Protein AF-A0AAJ0D6F4-F1 (afdb_monomer_lite)

Sequence (126 aa):
MANIIEKLTAEGTGEPAGWLNELVAQLWPNASIAVAKIIKDNVEPMFKDMLPGAALTRRHALS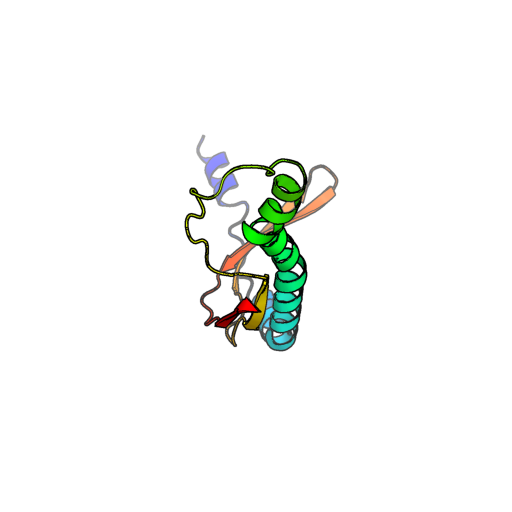TLTDSSTLLSIGPLKTLHFQKLDLGHVPFKFSNVKVTKTERGGIALDLNVDWEGEYLVHFTNE

Organism: NCBI:txid702011

Foldseek 3Di:
DVVVVVVVVVQFPFDFVPVVVVVQLVCVVVVQVVVFVVCQVPCQVVQCVVPPLNVCVVVVVVDDPDDPDPCPDPDCLVGKHFPDKGQANFTKGWGGWHWDQDPVRDIDIDTDIDDDTDIDTDIDRD

Structure (mmCIF, N/CA/C/O backbone):
data_AF-A0AAJ0D6F4-F1
#
_entry.id   AF-A0AAJ0D6F4-F1
#
loop_
_atom_site.group_PDB
_atom_site.id
_atom_site.type_symbol
_atom_site.label_atom_id
_atom_site.label_alt_id
_atom_site.label_comp_id
_atom_site.label_asym_id
_atom_site.label_entity_id
_atom_site.label_seq_id
_atom_site.pdbx_PDB_ins_code
_atom_site.Cartn_x
_atom_site.Cartn_y
_atom_site.Cartn_z
_atom_site.occupancy
_atom_site.B_iso_or_equiv
_atom_site.auth_seq_id
_atom_site.auth_comp_id
_atom_site.auth_asym_id
_atom_site.auth_atom_id
_atom_site.pdbx_PDB_model_num
ATOM 1 N N . MET A 1 1 ? -0.655 -8.871 41.647 1.00 41.91 1 MET A N 1
ATOM 2 C CA . MET A 1 1 ? 0.002 -8.387 40.411 1.00 41.91 1 MET A CA 1
ATOM 3 C C . MET A 1 1 ? -0.619 -8.895 39.095 1.00 41.91 1 MET A C 1
ATOM 5 O O . MET A 1 1 ? -0.111 -8.513 38.056 1.00 41.91 1 MET A O 1
ATOM 9 N N . ALA A 1 2 ? -1.709 -9.683 39.087 1.00 53.03 2 ALA A N 1
ATOM 10 C CA . ALA A 1 2 ? -2.297 -10.222 37.843 1.00 53.03 2 ALA A CA 1
ATOM 11 C C . ALA A 1 2 ? -3.216 -9.235 37.077 1.00 53.03 2 ALA A C 1
ATOM 13 O O . ALA A 1 2 ? -3.235 -9.238 35.853 1.00 53.03 2 ALA A O 1
ATOM 14 N N . ASN A 1 3 ? -3.887 -8.313 37.781 1.00 52.94 3 ASN A N 1
ATOM 15 C CA . ASN A 1 3 ? -4.900 -7.420 37.189 1.00 52.94 3 ASN A CA 1
ATOM 16 C C . ASN A 1 3 ? -4.374 -6.377 36.186 1.00 52.94 3 ASN A C 1
ATOM 18 O O . ASN A 1 3 ? -5.148 -5.863 35.387 1.00 52.94 3 ASN A O 1
ATOM 22 N N . ILE A 1 4 ? -3.087 -6.017 36.234 1.00 52.94 4 ILE A N 1
ATOM 23 C CA . ILE A 1 4 ? -2.516 -5.022 35.308 1.00 52.94 4 ILE A CA 1
ATOM 24 C C . ILE A 1 4 ? -2.097 -5.705 34.005 1.00 52.94 4 ILE A C 1
ATOM 26 O O . ILE A 1 4 ? -2.293 -5.138 32.940 1.00 52.94 4 ILE A O 1
ATOM 30 N N . ILE A 1 5 ? -1.612 -6.951 34.071 1.00 53.94 5 ILE A N 1
ATOM 31 C CA . ILE A 1 5 ? -1.302 -7.736 32.872 1.00 53.94 5 ILE A CA 1
ATOM 32 C C . ILE A 1 5 ? -2.602 -8.112 32.152 1.00 53.94 5 ILE A C 1
ATOM 34 O O . ILE A 1 5 ? -2.685 -7.896 30.951 1.00 53.94 5 ILE A O 1
ATOM 38 N N . GLU A 1 6 ? -3.659 -8.535 32.856 1.00 51.69 6 GLU A N 1
ATOM 39 C CA . GLU A 1 6 ? -4.974 -8.771 32.227 1.00 51.69 6 GLU A CA 1
ATOM 40 C C . GLU A 1 6 ? -5.581 -7.500 31.620 1.00 51.69 6 GLU A C 1
ATOM 42 O O . GLU A 1 6 ? -6.081 -7.554 30.500 1.00 51.69 6 GLU A O 1
ATOM 47 N N . LYS A 1 7 ? -5.473 -6.335 32.280 1.00 47.31 7 LYS A N 1
ATOM 48 C CA . LYS A 1 7 ? -5.917 -5.060 31.687 1.00 47.31 7 LYS A CA 1
ATOM 49 C C . LYS A 1 7 ? -5.099 -4.649 30.463 1.00 47.31 7 LYS A C 1
ATOM 51 O O . LYS A 1 7 ? -5.681 -4.178 29.498 1.00 47.31 7 LYS A O 1
ATOM 56 N N . LEU A 1 8 ? -3.788 -4.888 30.455 1.00 45.56 8 LEU A N 1
ATOM 57 C CA . LEU A 1 8 ? -2.933 -4.623 29.291 1.00 45.56 8 LEU A CA 1
ATOM 58 C C . LEU A 1 8 ? -3.159 -5.629 28.152 1.00 45.56 8 LEU A C 1
ATOM 60 O O . LEU A 1 8 ? -2.934 -5.295 26.993 1.00 45.56 8 LEU A O 1
ATOM 64 N N . THR A 1 9 ? -3.647 -6.832 28.470 1.00 50.19 9 THR A N 1
ATOM 65 C CA . THR A 1 9 ? -4.071 -7.830 27.472 1.00 50.19 9 THR A CA 1
ATOM 66 C C . THR A 1 9 ? -5.500 -7.557 26.968 1.00 50.19 9 THR A C 1
ATOM 68 O O . THR A 1 9 ? -5.849 -7.970 25.867 1.00 50.19 9 THR A O 1
ATOM 71 N N . ALA A 1 10 ? -6.317 -6.825 27.739 1.00 43.53 10 ALA A N 1
ATOM 7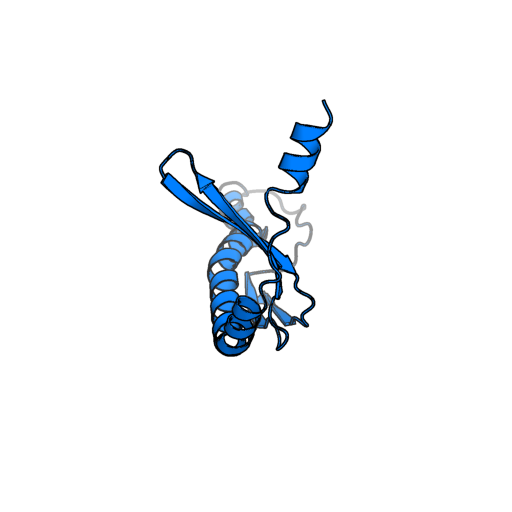2 C CA . ALA A 1 10 ? -7.675 -6.401 27.383 1.00 43.53 10 ALA A CA 1
ATOM 73 C C . ALA A 1 10 ? -7.741 -5.014 26.704 1.00 43.53 10 ALA A C 1
ATOM 75 O O . ALA A 1 10 ? -8.740 -4.687 26.063 1.00 43.53 10 ALA A O 1
ATOM 76 N N . GLU A 1 11 ? -6.686 -4.198 26.784 1.00 45.44 11 GLU A N 1
ATOM 77 C CA . GLU A 1 11 ? -6.565 -2.917 26.076 1.00 45.44 11 GLU A CA 1
ATOM 78 C C . GLU A 1 11 ? -6.087 -3.127 24.632 1.00 45.44 11 GLU A C 1
ATOM 80 O O . GLU A 1 11 ? -4.959 -2.813 24.229 1.00 45.44 11 GLU A O 1
ATOM 85 N N . GLY A 1 12 ? -7.014 -3.663 23.841 1.00 48.56 12 GLY A N 1
ATOM 86 C CA . GLY A 1 12 ? -6.926 -3.737 22.392 1.00 48.56 12 GLY A CA 1
ATOM 87 C C . GLY A 1 12 ? -6.822 -5.161 21.872 1.00 48.56 12 GLY A C 1
ATOM 88 O O . GLY A 1 12 ? -5.901 -5.465 21.118 1.00 48.56 12 GLY A O 1
ATOM 89 N N . THR A 1 13 ? -7.792 -6.015 22.203 1.00 50.28 13 THR A N 1
ATOM 90 C CA . THR A 1 13 ? -8.231 -7.044 21.251 1.00 50.28 13 THR A CA 1
ATOM 91 C C . THR A 1 13 ? -8.782 -6.280 20.052 1.00 50.28 13 THR A C 1
ATOM 93 O O . THR A 1 13 ? -9.966 -5.946 20.023 1.00 50.28 13 THR A O 1
ATOM 96 N N . GLY A 1 14 ? -7.900 -5.809 19.172 1.00 55.81 14 GLY A N 1
ATOM 97 C CA . GLY A 1 14 ? -8.332 -4.917 18.115 1.00 55.81 14 GLY A CA 1
ATOM 98 C C . GLY A 1 14 ? -9.335 -5.634 17.226 1.00 55.81 14 GLY A C 1
ATOM 99 O O . GLY A 1 14 ? -9.345 -6.860 17.083 1.00 55.81 14 GLY A O 1
ATOM 100 N N . GLU A 1 15 ? -10.294 -4.853 16.766 1.00 65.44 15 GLU A N 1
ATOM 101 C CA . GLU A 1 15 ? -11.476 -5.402 16.133 1.00 65.44 15 GLU A CA 1
ATOM 102 C C . GLU A 1 15 ? -11.115 -5.881 14.724 1.00 65.44 15 GLU A C 1
ATOM 104 O O . GLU A 1 15 ? -10.308 -5.237 14.039 1.00 65.44 15 GLU A O 1
ATOM 109 N N . PRO A 1 16 ? -11.700 -6.999 14.256 1.00 65.56 16 PRO A N 1
ATOM 110 C CA . PRO A 1 16 ? -11.551 -7.396 12.868 1.00 65.56 16 PRO A CA 1
ATOM 111 C C . PRO A 1 16 ? -12.083 -6.269 11.980 1.00 65.56 16 PRO A C 1
ATOM 113 O O . PRO A 1 16 ? -13.263 -5.915 12.019 1.00 65.56 16 PRO A O 1
ATOM 116 N N . ALA A 1 17 ? -11.209 -5.697 11.158 1.00 71.88 17 ALA A N 1
ATOM 117 C CA . ALA A 1 17 ? -11.512 -4.517 10.359 1.00 71.88 17 ALA A CA 1
ATOM 118 C C . ALA A 1 17 ? -12.227 -4.873 9.047 1.00 71.88 17 ALA A C 1
ATOM 120 O O . ALA A 1 17 ? -11.798 -4.489 7.960 1.00 71.88 17 ALA A O 1
ATOM 121 N N . GLY A 1 18 ? -13.331 -5.620 9.147 1.00 78.69 18 GLY A N 1
ATOM 122 C CA . GLY A 1 18 ? -14.123 -6.065 7.996 1.00 78.69 18 GLY A CA 1
ATOM 123 C C . GLY A 1 18 ? -14.549 -4.904 7.093 1.00 78.69 18 GLY A C 1
ATOM 124 O O . GLY A 1 18 ? -14.279 -4.932 5.897 1.00 78.69 18 GLY A O 1
ATOM 125 N N . TRP A 1 19 ? -15.091 -3.832 7.682 1.00 82.31 19 TRP A N 1
ATOM 126 C CA . TRP A 1 19 ? -15.502 -2.626 6.950 1.00 82.31 19 TRP A CA 1
ATOM 127 C C . TRP A 1 19 ? -14.332 -1.941 6.224 1.00 82.31 19 TRP A C 1
ATOM 129 O O . TRP A 1 19 ? -14.483 -1.447 5.110 1.00 82.31 19 TRP A O 1
ATOM 139 N N . LEU A 1 20 ? -13.146 -1.921 6.841 1.00 85.50 20 LEU A N 1
ATOM 140 C CA . LEU A 1 20 ? -11.962 -1.308 6.248 1.00 85.50 20 LEU A CA 1
ATOM 141 C C . LEU A 1 20 ? -11.470 -2.153 5.071 1.00 85.50 20 LEU A C 1
ATOM 143 O O . LEU A 1 20 ? -11.111 -1.607 4.033 1.00 85.50 20 LEU A O 1
ATOM 147 N N . ASN A 1 21 ? -11.527 -3.479 5.201 1.00 88.50 21 ASN A N 1
ATOM 148 C CA . ASN A 1 21 ? -11.178 -4.413 4.133 1.00 88.50 21 ASN A CA 1
ATOM 149 C C . ASN A 1 21 ? -12.135 -4.312 2.937 1.00 88.50 21 ASN A C 1
ATOM 151 O O . ASN A 1 21 ? -11.684 -4.396 1.796 1.00 88.50 21 ASN A O 1
ATOM 155 N N . GLU A 1 22 ? -13.427 -4.074 3.170 1.00 89.12 22 GLU A N 1
ATOM 156 C CA . GLU A 1 22 ? -14.399 -3.808 2.101 1.00 89.12 22 GLU A CA 1
ATOM 157 C C . GLU A 1 22 ? -14.074 -2.512 1.345 1.00 89.12 22 GLU A C 1
ATOM 159 O O . GLU A 1 22 ? -14.064 -2.500 0.111 1.00 89.12 22 GLU A O 1
ATOM 164 N N . LEU A 1 23 ? -13.725 -1.440 2.066 1.00 88.69 23 LEU A N 1
ATOM 165 C CA . LEU A 1 23 ? -13.295 -0.185 1.444 1.00 88.69 23 LEU A CA 1
ATOM 166 C C . LEU A 1 23 ? -11.997 -0.351 0.652 1.00 88.69 23 LEU A C 1
ATOM 168 O O . LEU A 1 23 ? -11.891 0.161 -0.464 1.00 88.69 23 LEU A O 1
ATOM 172 N N . VAL A 1 24 ? -11.016 -1.081 1.193 1.00 88.31 24 VAL A N 1
ATOM 173 C CA . VAL A 1 24 ? -9.776 -1.380 0.465 1.00 88.31 24 VAL A CA 1
ATOM 174 C C . VAL A 1 24 ? -10.083 -2.175 -0.797 1.00 88.31 24 VAL A C 1
ATOM 176 O O . VAL A 1 24 ? -9.574 -1.817 -1.854 1.00 88.31 24 VAL A O 1
ATOM 179 N N . ALA A 1 25 ? -10.936 -3.199 -0.725 1.00 89.94 25 ALA A N 1
ATOM 180 C CA . ALA A 1 25 ? -11.310 -3.999 -1.888 1.00 89.94 25 ALA A CA 1
ATOM 181 C C . ALA A 1 25 ? -11.985 -3.149 -2.976 1.00 89.94 25 ALA A C 1
ATOM 183 O O . ALA A 1 25 ? -11.668 -3.293 -4.157 1.00 89.94 25 ALA A O 1
ATOM 184 N N . GLN A 1 26 ? -12.860 -2.218 -2.586 1.00 91.31 26 GLN A N 1
ATOM 185 C CA . GLN A 1 26 ? -13.514 -1.304 -3.521 1.00 91.31 26 GLN A CA 1
ATOM 186 C C . GLN A 1 26 ? -12.528 -0.315 -4.163 1.00 91.31 26 GLN A C 1
ATOM 188 O O . GLN A 1 26 ? -12.650 0.010 -5.345 1.00 91.31 26 GLN A O 1
ATOM 193 N N . LEU A 1 27 ? -11.550 0.173 -3.398 1.00 90.88 27 LEU A N 1
ATOM 194 C CA . LEU A 1 27 ? -10.566 1.149 -3.872 1.00 90.88 27 LEU A CA 1
ATOM 195 C C . LEU A 1 27 ? -9.362 0.512 -4.572 1.00 90.88 27 LEU A C 1
ATOM 197 O O . LEU A 1 27 ? -8.623 1.221 -5.259 1.00 90.88 27 LEU A O 1
ATOM 201 N N . TRP A 1 28 ? -9.175 -0.801 -4.434 1.00 91.06 28 TRP A N 1
ATOM 202 C CA . TRP A 1 28 ? -7.988 -1.523 -4.883 1.00 91.06 28 TRP A CA 1
ATOM 203 C C . TRP A 1 28 ? -7.575 -1.245 -6.333 1.00 91.06 28 TRP A C 1
ATOM 205 O O . TRP A 1 28 ? -6.395 -0.955 -6.540 1.00 91.06 28 TRP A O 1
ATOM 215 N N . PRO A 1 29 ? -8.490 -1.219 -7.327 1.00 88.62 29 PRO A N 1
ATOM 216 C CA . PRO A 1 29 ? -8.108 -0.964 -8.718 1.00 88.62 29 PRO A CA 1
ATOM 217 C C . PRO A 1 29 ? -7.430 0.395 -8.935 1.00 88.62 29 PRO A C 1
ATOM 219 O O . PRO A 1 29 ? -6.597 0.534 -9.823 1.00 88.62 29 PRO A O 1
ATOM 222 N N . ASN A 1 30 ? -7.765 1.397 -8.118 1.00 90.31 30 ASN A N 1
ATOM 223 C CA . ASN A 1 30 ? -7.156 2.726 -8.186 1.00 90.31 30 ASN A CA 1
ATOM 224 C C . ASN A 1 30 ? -5.957 2.846 -7.235 1.00 90.31 30 ASN A C 1
ATOM 226 O O . ASN A 1 30 ? -4.958 3.489 -7.563 1.00 90.31 30 ASN A O 1
ATOM 230 N N . ALA A 1 31 ? -6.049 2.221 -6.058 1.00 87.75 31 ALA A N 1
ATOM 231 C CA . ALA A 1 31 ? -5.005 2.252 -5.045 1.00 87.75 31 ALA A CA 1
ATOM 232 C C . ALA A 1 31 ? -3.728 1.557 -5.528 1.00 87.75 31 ALA A C 1
ATOM 234 O O . ALA A 1 31 ? -2.646 2.108 -5.345 1.00 87.75 31 ALA A O 1
ATOM 235 N N . SER A 1 32 ? -3.832 0.404 -6.195 1.00 85.88 32 SER A N 1
ATOM 236 C CA . SER A 1 32 ? -2.663 -0.336 -6.680 1.00 85.88 32 SER A CA 1
ATOM 237 C C . SER A 1 32 ? -1.845 0.477 -7.690 1.00 85.88 32 SER A C 1
ATOM 239 O O . SER A 1 32 ? -0.619 0.540 -7.590 1.00 85.88 32 SER A O 1
ATOM 241 N N . ILE A 1 33 ? -2.523 1.187 -8.597 1.00 87.12 33 ILE A N 1
ATOM 242 C CA . ILE A 1 33 ? -1.907 2.075 -9.591 1.00 87.12 33 ILE A CA 1
ATOM 243 C C . ILE A 1 33 ? -1.234 3.270 -8.904 1.00 87.12 33 ILE A C 1
ATOM 245 O O . ILE A 1 33 ? -0.096 3.620 -9.226 1.00 87.12 33 ILE A O 1
ATOM 249 N N . ALA A 1 34 ? -1.917 3.895 -7.940 1.00 88.81 34 ALA A N 1
ATOM 250 C CA . ALA A 1 34 ? -1.377 5.036 -7.207 1.00 88.81 34 ALA A CA 1
ATOM 251 C C . ALA A 1 34 ? -0.153 4.649 -6.361 1.00 88.81 34 ALA A C 1
ATOM 253 O O . ALA A 1 34 ? 0.865 5.339 -6.408 1.00 88.81 34 ALA A O 1
ATOM 254 N N . VAL A 1 35 ? -0.218 3.526 -5.639 1.00 86.19 35 VAL A N 1
ATOM 255 C CA . VAL A 1 35 ? 0.903 3.002 -4.845 1.00 86.19 35 VAL A CA 1
ATOM 256 C C . VAL A 1 35 ? 2.073 2.642 -5.756 1.00 86.19 35 VAL A C 1
ATOM 258 O O . VAL A 1 35 ? 3.201 3.033 -5.462 1.00 86.19 35 VAL A O 1
ATOM 261 N N . ALA A 1 36 ? 1.828 1.987 -6.895 1.00 86.75 36 ALA A N 1
ATOM 262 C CA . ALA A 1 36 ? 2.877 1.690 -7.866 1.00 86.75 36 ALA A CA 1
ATOM 263 C C . ALA A 1 36 ? 3.571 2.966 -8.375 1.00 86.75 36 ALA A C 1
ATOM 265 O O . ALA A 1 36 ? 4.800 3.017 -8.455 1.00 86.75 36 ALA A O 1
ATOM 266 N N . LYS A 1 37 ? 2.804 4.028 -8.653 1.00 87.94 37 LYS A N 1
ATOM 267 C CA . LYS A 1 37 ? 3.361 5.331 -9.038 1.00 87.94 37 LYS A CA 1
ATOM 268 C C . LYS A 1 37 ? 4.210 5.942 -7.920 1.00 87.94 37 LYS A C 1
ATOM 270 O O . LYS A 1 37 ? 5.316 6.394 -8.190 1.00 87.94 37 LYS A O 1
ATOM 275 N N . ILE A 1 38 ? 3.731 5.921 -6.676 1.00 87.94 38 ILE A N 1
ATOM 276 C CA . ILE A 1 38 ? 4.476 6.441 -5.518 1.00 87.94 38 ILE A CA 1
ATOM 277 C C . ILE A 1 38 ? 5.786 5.671 -5.329 1.00 87.94 38 ILE A C 1
ATOM 279 O O . ILE A 1 38 ? 6.830 6.293 -5.139 1.00 87.94 38 ILE A O 1
ATOM 283 N N . ILE A 1 39 ? 5.762 4.337 -5.406 1.00 86.94 39 ILE A N 1
ATOM 284 C CA . ILE A 1 39 ? 6.973 3.514 -5.291 1.00 86.94 39 ILE A CA 1
ATOM 285 C C . ILE A 1 39 ? 7.958 3.877 -6.402 1.00 86.94 39 ILE A C 1
ATOM 287 O O . ILE A 1 39 ? 9.130 4.110 -6.118 1.00 86.94 39 ILE A O 1
ATOM 291 N N . LYS A 1 40 ? 7.490 3.987 -7.649 1.00 86.56 40 LYS A N 1
ATOM 292 C CA . LYS A 1 40 ? 8.333 4.377 -8.782 1.00 86.56 40 LYS A CA 1
ATOM 293 C C . LYS A 1 40 ? 8.974 5.751 -8.557 1.00 86.56 40 LYS A C 1
ATOM 295 O O . LYS A 1 40 ? 10.195 5.857 -8.593 1.00 86.56 40 LYS A O 1
ATOM 300 N N . ASP A 1 41 ? 8.174 6.760 -8.221 1.00 86.94 41 ASP A N 1
ATOM 301 C CA . ASP A 1 41 ? 8.638 8.139 -8.025 1.00 86.94 41 ASP A CA 1
ATOM 302 C C . ASP A 1 41 ? 9.662 8.262 -6.872 1.00 86.94 41 ASP A C 1
ATOM 304 O O . ASP A 1 41 ? 10.588 9.069 -6.954 1.00 86.94 41 ASP A O 1
ATOM 308 N N . ASN A 1 42 ? 9.53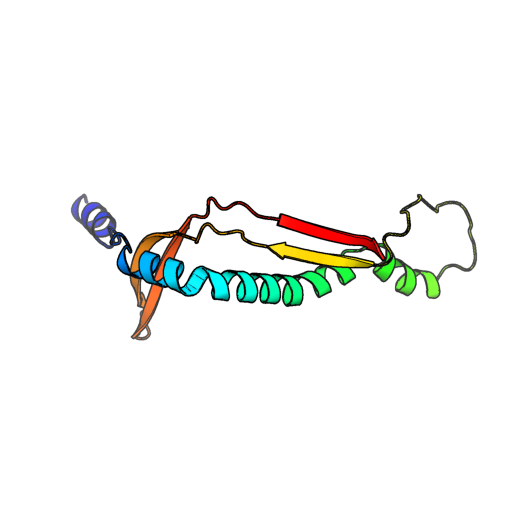2 7.455 -5.809 1.00 86.94 42 ASN A N 1
ATOM 309 C CA . ASN A 1 42 ? 10.436 7.501 -4.651 1.00 86.94 42 ASN A CA 1
ATOM 310 C C . ASN A 1 42 ? 11.679 6.612 -4.796 1.00 86.94 42 ASN A C 1
ATOM 312 O O . ASN A 1 42 ? 12.739 6.967 -4.284 1.00 86.94 42 ASN A O 1
ATOM 316 N N . VAL A 1 43 ? 11.576 5.461 -5.464 1.00 82.88 43 VAL A N 1
ATOM 317 C CA . VAL A 1 43 ? 12.669 4.475 -5.526 1.00 82.88 43 VAL A CA 1
ATOM 318 C C . VAL A 1 43 ? 13.562 4.680 -6.757 1.00 82.88 43 VAL A C 1
ATOM 320 O O . VAL A 1 43 ? 14.763 4.424 -6.687 1.00 82.88 43 VAL A O 1
ATOM 323 N N . GLU A 1 44 ? 13.047 5.215 -7.869 1.00 80.69 44 GLU A N 1
ATOM 324 C CA . GLU A 1 44 ? 13.881 5.591 -9.024 1.00 80.69 44 GLU A CA 1
ATOM 325 C C . GLU A 1 44 ? 15.066 6.518 -8.700 1.00 80.69 44 GLU A C 1
ATOM 327 O O . GLU A 1 44 ? 16.172 6.235 -9.173 1.00 80.69 44 GLU A O 1
ATOM 332 N N . PRO A 1 45 ? 14.914 7.603 -7.911 1.00 78.75 45 PRO A N 1
ATOM 333 C CA . PRO A 1 45 ? 16.063 8.423 -7.536 1.00 78.75 45 PRO A CA 1
ATOM 334 C C . PRO A 1 45 ? 17.081 7.638 -6.695 1.00 78.75 45 PRO A C 1
ATOM 336 O O . PRO A 1 45 ? 18.280 7.829 -6.875 1.00 78.75 45 PRO A O 1
ATOM 339 N N . MET A 1 46 ? 16.637 6.690 -5.862 1.00 74.06 46 MET A N 1
ATOM 340 C CA . MET A 1 46 ? 17.540 5.848 -5.067 1.00 74.06 46 MET A CA 1
ATOM 341 C C . MET A 1 46 ? 18.352 4.889 -5.942 1.00 74.06 46 MET A C 1
ATOM 343 O O . MET A 1 46 ? 19.539 4.684 -5.689 1.00 74.06 46 MET A O 1
ATOM 347 N N . PHE A 1 47 ? 17.755 4.331 -7.001 1.00 72.25 47 PHE A N 1
ATOM 348 C CA . PHE A 1 47 ? 18.497 3.499 -7.951 1.00 72.25 47 PHE A CA 1
ATOM 349 C C . PHE A 1 47 ? 19.577 4.288 -8.684 1.00 72.25 47 PHE A C 1
ATOM 351 O O . PHE A 1 47 ? 20.683 3.780 -8.849 1.00 72.25 47 PHE A O 1
ATOM 358 N N . LYS A 1 48 ? 19.312 5.540 -9.069 1.00 68.19 48 LYS A N 1
ATOM 359 C CA . LYS A 1 48 ? 20.336 6.397 -9.692 1.00 68.19 48 LYS A CA 1
ATOM 360 C C . LYS A 1 48 ? 21.550 6.602 -8.785 1.00 68.19 48 LYS A C 1
ATOM 362 O O . LYS A 1 48 ? 22.673 6.590 -9.281 1.00 68.19 48 LYS A O 1
ATOM 367 N N . ASP A 1 49 ? 21.325 6.730 -7.482 1.00 67.81 49 ASP A N 1
ATOM 368 C CA . ASP A 1 49 ? 22.395 6.928 -6.501 1.00 67.81 49 ASP A CA 1
ATOM 369 C C . ASP A 1 49 ? 23.129 5.623 -6.142 1.00 67.81 49 ASP A C 1
ATOM 371 O O . ASP A 1 49 ? 24.328 5.642 -5.858 1.00 67.81 49 ASP A O 1
ATOM 375 N N . MET A 1 50 ? 22.432 4.481 -6.173 1.00 63.31 50 MET A N 1
ATOM 376 C CA . MET A 1 50 ? 22.998 3.159 -5.872 1.00 63.31 50 MET A CA 1
ATOM 377 C C . MET A 1 50 ? 23.706 2.499 -7.060 1.00 63.31 50 MET A C 1
ATOM 379 O O . MET A 1 50 ? 24.524 1.598 -6.858 1.00 63.31 50 MET A O 1
ATOM 383 N N . LEU A 1 51 ? 23.416 2.913 -8.296 1.00 66.88 51 LEU A N 1
ATOM 384 C CA . LEU A 1 51 ? 24.068 2.360 -9.478 1.00 66.88 51 LEU A CA 1
ATOM 385 C C . LEU A 1 51 ? 25.527 2.848 -9.558 1.00 66.88 51 LEU A C 1
ATOM 387 O O . LEU A 1 51 ? 25.776 4.050 -9.705 1.00 66.88 51 LEU A O 1
ATOM 391 N N . PRO A 1 52 ? 26.517 1.931 -9.537 1.00 55.69 52 PRO A N 1
ATOM 392 C CA . PRO A 1 52 ? 27.933 2.300 -9.541 1.00 55.69 52 PRO A CA 1
ATOM 393 C C . PRO A 1 52 ? 28.331 3.100 -10.792 1.00 55.69 52 PRO A C 1
ATOM 395 O O . PRO A 1 52 ? 29.234 3.928 -10.723 1.00 55.69 52 PRO A O 1
ATOM 398 N N . GLY A 1 53 ? 27.625 2.936 -11.917 1.00 54.69 53 GLY A N 1
ATOM 399 C CA . GLY A 1 53 ? 27.893 3.673 -13.155 1.00 54.69 53 GLY A CA 1
ATOM 400 C C . GLY A 1 53 ? 27.748 5.197 -13.032 1.00 54.69 53 GLY A C 1
ATOM 401 O O . GLY A 1 53 ? 28.576 5.926 -13.573 1.00 54.69 53 GLY A O 1
ATOM 402 N N . ALA A 1 54 ? 26.764 5.697 -12.277 1.00 49.62 54 ALA A N 1
ATOM 403 C CA . ALA A 1 54 ? 26.513 7.138 -12.148 1.00 49.62 54 ALA A CA 1
ATOM 404 C C . ALA A 1 54 ? 27.495 7.827 -11.180 1.00 49.62 54 ALA A C 1
ATOM 406 O O . ALA A 1 54 ? 27.948 8.951 -11.419 1.00 49.62 54 ALA A O 1
ATOM 407 N N . ALA A 1 55 ? 27.875 7.136 -10.102 1.00 49.94 55 ALA A N 1
ATOM 408 C CA . ALA A 1 55 ? 28.815 7.652 -9.109 1.00 49.94 55 ALA A CA 1
ATOM 409 C C . ALA A 1 55 ? 30.275 7.639 -9.603 1.00 49.94 55 ALA A C 1
ATOM 411 O O . ALA A 1 55 ? 31.065 8.517 -9.233 1.00 49.94 55 ALA A O 1
ATOM 412 N N . LEU A 1 56 ? 30.640 6.676 -10.458 1.00 50.41 56 LEU A N 1
ATOM 413 C CA . LEU A 1 56 ? 32.004 6.543 -10.977 1.00 50.41 56 LEU A CA 1
ATOM 414 C C . LEU A 1 56 ? 32.322 7.573 -12.072 1.00 50.41 56 LEU A C 1
ATOM 416 O O . LEU A 1 56 ? 33.444 8.073 -12.097 1.00 50.41 56 LEU A O 1
ATOM 420 N N . THR A 1 57 ? 31.359 8.007 -12.896 1.00 50.00 57 THR A N 1
ATOM 421 C CA . THR A 1 57 ? 31.605 9.059 -13.906 1.00 50.00 57 THR A CA 1
ATOM 422 C C . THR A 1 57 ? 31.992 10.402 -13.275 1.00 50.00 57 THR A C 1
ATOM 424 O O . THR A 1 57 ? 32.829 11.119 -13.821 1.00 50.00 57 THR A O 1
ATOM 427 N N . ARG A 1 58 ? 31.449 10.740 -12.095 1.00 49.53 58 ARG A N 1
ATOM 428 C CA . ARG A 1 58 ? 31.709 12.039 -11.445 1.00 49.53 58 ARG A CA 1
ATOM 429 C C . ARG A 1 58 ? 33.005 12.081 -10.629 1.00 49.53 58 ARG A C 1
ATOM 431 O O . ARG A 1 58 ? 33.599 13.150 -10.526 1.00 49.53 58 ARG A O 1
ATOM 438 N N . ARG A 1 59 ? 33.461 10.953 -10.065 1.00 47.84 59 ARG A N 1
ATOM 439 C CA . ARG A 1 59 ? 34.740 10.886 -9.325 1.00 47.84 59 ARG A CA 1
ATOM 440 C C . ARG A 1 59 ? 35.941 10.524 -10.206 1.00 47.84 59 ARG A C 1
ATOM 442 O O . ARG A 1 59 ? 37.031 10.995 -9.909 1.00 47.84 59 ARG A O 1
ATOM 449 N N . HIS A 1 60 ? 35.756 9.798 -11.315 1.00 45.72 60 HIS A N 1
ATOM 450 C CA . HIS A 1 60 ? 36.854 9.478 -12.243 1.00 45.72 60 HIS A CA 1
ATOM 451 C C . HIS A 1 60 ? 37.162 10.578 -13.271 1.00 45.72 60 HIS A C 1
ATOM 453 O O . HIS A 1 60 ? 38.292 10.646 -13.748 1.00 45.72 60 HIS A O 1
ATOM 459 N N . ALA A 1 61 ? 36.231 11.497 -13.564 1.00 49.31 61 ALA A N 1
ATOM 460 C CA . ALA A 1 61 ? 36.524 12.645 -14.433 1.00 49.31 61 ALA A CA 1
ATOM 461 C C . ALA A 1 61 ? 37.529 13.644 -13.820 1.00 49.31 61 ALA A C 1
ATOM 463 O O . ALA A 1 61 ? 38.042 14.499 -14.536 1.00 49.31 61 ALA A O 1
ATOM 464 N N . LEU A 1 62 ? 37.822 13.542 -12.515 1.00 51.44 62 LEU A N 1
ATOM 465 C CA . LEU A 1 62 ? 38.732 14.456 -11.820 1.00 51.44 62 LEU A CA 1
ATOM 466 C C . LEU A 1 62 ? 40.075 13.819 -11.413 1.00 51.44 62 LEU A C 1
ATOM 468 O O . LEU A 1 62 ? 40.924 14.538 -10.894 1.00 51.44 62 LEU A O 1
ATOM 472 N N . SER A 1 63 ? 40.316 12.516 -11.638 1.00 53.47 63 SER A N 1
ATOM 473 C CA . SER A 1 63 ? 41.555 11.892 -11.128 1.00 53.47 63 SER A CA 1
ATOM 474 C C . SER A 1 63 ? 42.217 10.783 -11.951 1.00 53.47 63 SER A C 1
ATOM 476 O O . SER A 1 63 ? 43.174 10.208 -11.444 1.00 53.47 63 SER A O 1
ATOM 478 N N . THR A 1 64 ? 41.792 10.459 -13.178 1.00 45.94 64 THR A N 1
ATOM 479 C CA . THR A 1 64 ? 42.505 9.443 -13.987 1.00 45.94 64 THR A CA 1
ATOM 480 C C . THR A 1 64 ? 42.882 9.938 -15.384 1.00 45.94 64 THR A C 1
ATOM 482 O O . THR A 1 64 ? 42.366 9.471 -16.397 1.00 45.94 64 THR A O 1
ATOM 485 N N . LEU A 1 65 ? 43.850 10.856 -15.432 1.00 54.66 65 LEU A N 1
ATOM 486 C CA . LEU A 1 65 ? 45.052 10.566 -16.216 1.00 54.66 65 LEU A CA 1
ATOM 487 C C . LEU A 1 65 ? 45.733 9.366 -15.528 1.00 54.66 65 LEU A C 1
ATOM 489 O O . LEU A 1 65 ? 45.763 9.331 -14.304 1.00 54.66 65 LEU A O 1
ATOM 493 N N . THR A 1 66 ? 46.223 8.401 -16.310 1.00 49.78 66 THR A N 1
ATOM 494 C CA . THR A 1 66 ? 47.065 7.256 -15.888 1.00 49.78 66 THR A CA 1
ATOM 495 C C . THR A 1 66 ? 46.414 6.228 -14.950 1.00 49.78 66 THR A C 1
ATOM 497 O O . THR A 1 66 ? 46.525 6.309 -13.736 1.00 49.78 66 THR A O 1
ATOM 500 N N . ASP A 1 67 ? 45.711 5.236 -15.501 1.00 41.34 67 ASP A N 1
ATOM 501 C CA . ASP A 1 67 ? 46.296 3.905 -15.744 1.00 41.34 67 ASP A CA 1
ATOM 502 C C . ASP A 1 67 ? 45.222 2.850 -1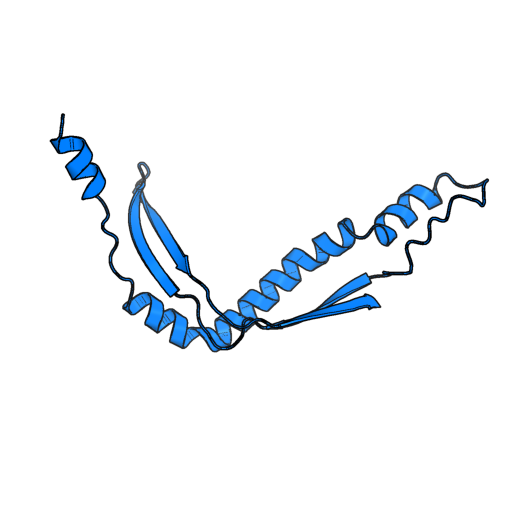6.039 1.00 41.34 67 ASP A C 1
ATOM 504 O O . ASP A 1 67 ? 44.174 2.736 -15.404 1.00 41.34 67 ASP A O 1
ATOM 508 N N . SER A 1 68 ? 45.502 2.085 -17.087 1.00 48.94 68 SER A N 1
ATOM 509 C CA . SER A 1 68 ? 44.563 1.253 -17.827 1.00 48.94 68 SER A CA 1
ATOM 510 C C . SER A 1 68 ? 44.678 -0.214 -17.402 1.00 48.94 68 SER A C 1
ATOM 512 O O . SER A 1 68 ? 45.160 -1.022 -18.188 1.00 48.94 68 SER A O 1
ATOM 514 N N . SER A 1 69 ? 44.283 -0.600 -16.180 1.00 48.50 69 SER A N 1
ATOM 515 C CA . SER A 1 69 ? 44.251 -2.043 -15.838 1.00 48.50 69 SER A CA 1
ATOM 516 C C . SER A 1 69 ? 43.336 -2.510 -14.695 1.00 48.50 69 SER A C 1
ATOM 518 O O . SER A 1 69 ? 43.411 -3.679 -14.328 1.00 48.50 69 SER A O 1
ATOM 520 N N . THR A 1 70 ? 42.432 -1.693 -14.148 1.00 46.25 70 THR A N 1
ATOM 521 C CA . THR A 1 70 ? 41.429 -2.167 -13.160 1.00 46.25 70 THR A CA 1
ATOM 522 C C . THR A 1 70 ? 39.988 -1.891 -13.582 1.00 46.25 70 THR A C 1
ATOM 524 O O . THR A 1 70 ? 39.106 -1.696 -12.747 1.00 46.25 70 THR A O 1
ATOM 527 N N . LEU A 1 71 ? 39.715 -1.968 -14.890 1.00 49.56 71 LEU A N 1
ATOM 528 C CA . LEU A 1 71 ? 38.357 -2.167 -15.402 1.00 49.56 71 LEU A CA 1
ATOM 529 C C . LEU A 1 71 ? 37.881 -3.584 -15.044 1.00 49.56 71 LEU A C 1
ATOM 531 O O . LEU A 1 71 ? 37.762 -4.461 -15.898 1.00 49.56 71 LEU A O 1
ATOM 535 N N . LEU A 1 72 ? 37.606 -3.813 -13.757 1.00 45.31 72 LEU A N 1
ATOM 536 C CA . LEU A 1 72 ? 36.661 -4.841 -13.348 1.00 45.31 72 LEU A CA 1
ATOM 537 C C . LEU A 1 72 ? 35.358 -4.496 -14.064 1.00 45.31 72 LEU A C 1
ATOM 539 O O . LEU A 1 72 ? 34.746 -3.462 -13.809 1.00 45.31 72 LEU A O 1
ATOM 543 N N . SER A 1 73 ? 35.034 -5.328 -15.048 1.00 44.84 73 SER A N 1
ATOM 544 C CA . SER A 1 73 ? 33.878 -5.249 -15.928 1.00 44.84 73 SER A CA 1
ATOM 545 C C . SER A 1 73 ? 32.576 -5.189 -15.121 1.00 44.84 73 SER A C 1
ATOM 547 O O . SER A 1 73 ? 31.900 -6.192 -14.914 1.00 44.84 73 SER A O 1
ATOM 549 N N . ILE A 1 74 ? 32.205 -3.997 -14.660 1.00 47.12 74 ILE A N 1
ATOM 550 C CA . ILE A 1 74 ? 30.818 -3.672 -14.357 1.00 47.12 74 ILE A CA 1
ATOM 551 C C . ILE A 1 74 ? 30.234 -3.294 -15.716 1.00 47.12 74 ILE A C 1
ATOM 553 O O . ILE A 1 74 ? 30.430 -2.182 -16.206 1.00 47.12 74 ILE A O 1
ATOM 557 N N . GLY A 1 75 ? 29.630 -4.274 -16.388 1.00 51.56 75 GLY A N 1
ATOM 558 C CA . GLY A 1 75 ? 28.936 -4.065 -17.657 1.00 51.56 75 GLY A CA 1
ATOM 559 C C . GLY A 1 75 ? 27.912 -2.919 -17.569 1.00 51.56 75 GLY A C 1
ATOM 560 O O . GLY A 1 75 ? 27.512 -2.532 -16.470 1.00 51.56 75 GLY A O 1
ATOM 561 N N . PRO A 1 76 ? 27.491 -2.353 -18.714 1.00 55.31 76 PRO A N 1
ATOM 562 C CA . PRO A 1 76 ? 26.794 -1.074 -18.788 1.00 55.31 76 PRO A CA 1
ATOM 563 C C . PRO A 1 76 ? 25.346 -1.200 -18.297 1.00 55.31 76 PRO A C 1
ATOM 565 O O . PRO A 1 76 ? 24.409 -1.244 -19.091 1.00 55.31 76 PRO A O 1
ATOM 568 N N . LEU A 1 77 ? 25.143 -1.244 -16.983 1.00 54.66 77 LEU A N 1
ATOM 569 C CA . LEU A 1 77 ? 23.878 -0.819 -16.397 1.00 54.66 77 LEU A CA 1
ATOM 570 C C . LEU A 1 77 ? 23.894 0.710 -16.405 1.00 54.66 77 LEU A C 1
ATOM 572 O O . LEU A 1 77 ? 24.339 1.345 -15.447 1.00 54.66 77 LEU A O 1
ATOM 576 N N . LYS A 1 78 ? 23.549 1.287 -17.557 1.00 59.19 78 LYS A N 1
ATOM 577 C CA . LYS A 1 78 ? 23.610 2.730 -17.796 1.00 59.19 78 LYS A CA 1
ATOM 578 C C . LYS A 1 78 ? 22.485 3.426 -17.040 1.00 59.19 78 LYS A C 1
ATOM 580 O O . LYS A 1 78 ? 22.745 4.462 -16.425 1.00 59.19 78 LYS A O 1
ATOM 585 N N . THR A 1 79 ? 21.276 2.859 -16.997 1.00 61.97 79 THR A N 1
ATOM 586 C CA . THR A 1 79 ? 20.216 3.303 -16.076 1.00 61.97 79 THR A CA 1
ATOM 587 C C . THR A 1 79 ? 19.176 2.199 -15.829 1.00 61.97 79 THR A C 1
ATOM 589 O O . THR A 1 79 ? 18.613 1.649 -16.769 1.00 61.97 79 THR A O 1
ATOM 592 N N . LEU A 1 80 ? 18.907 1.863 -14.558 1.00 71.31 80 LEU A N 1
ATOM 593 C CA . LEU A 1 80 ? 17.835 0.933 -14.175 1.00 71.31 80 LEU A CA 1
ATOM 594 C C . LEU A 1 80 ? 16.530 1.712 -13.984 1.00 71.31 80 LEU A C 1
ATOM 596 O O . LEU A 1 80 ? 16.466 2.609 -13.141 1.00 71.31 80 LEU A O 1
ATOM 600 N N . HIS A 1 81 ? 15.491 1.338 -14.723 1.00 76.25 81 HIS A N 1
ATOM 601 C CA . HIS A 1 81 ? 14.166 1.946 -14.624 1.00 76.25 81 HIS A CA 1
ATOM 602 C C . HIS A 1 81 ? 13.095 0.898 -14.345 1.00 76.25 81 HIS A C 1
ATOM 604 O O . HIS A 1 81 ? 13.152 -0.226 -14.851 1.00 76.25 81 HIS A O 1
ATOM 610 N N . PHE A 1 82 ? 12.071 1.279 -13.579 1.00 78.25 82 PHE A N 1
ATOM 611 C CA . PHE A 1 82 ? 10.859 0.471 -13.479 1.00 78.25 82 PHE A CA 1
ATOM 612 C C . PHE A 1 82 ? 10.073 0.584 -14.786 1.00 78.25 82 PHE A C 1
ATOM 614 O O . PHE A 1 82 ? 9.461 1.619 -15.074 1.00 78.25 82 PHE A O 1
ATOM 621 N N . GLN A 1 83 ? 10.036 -0.497 -15.560 1.00 81.50 83 GLN A N 1
ATOM 622 C CA . GLN A 1 83 ? 9.191 -0.569 -16.750 1.00 81.50 83 GLN A CA 1
ATOM 623 C C . GLN A 1 83 ? 7.738 -0.822 -16.363 1.00 81.50 83 GLN A C 1
ATOM 625 O O . GLN A 1 83 ? 6.827 -0.189 -16.896 1.00 81.50 83 GLN A O 1
ATOM 630 N N . LYS A 1 84 ? 7.525 -1.731 -15.409 1.00 82.81 84 LYS A N 1
ATOM 631 C CA . LYS A 1 84 ? 6.201 -2.055 -14.889 1.00 82.81 84 LYS A CA 1
ATOM 632 C C . LYS A 1 84 ? 6.299 -2.415 -13.411 1.00 82.81 84 LYS A C 1
ATOM 634 O O . LYS A 1 84 ? 7.176 -3.174 -13.013 1.00 82.81 84 LYS A O 1
ATOM 639 N N . LEU A 1 85 ? 5.379 -1.874 -12.625 1.00 85.75 85 LEU A N 1
ATOM 640 C CA . LEU A 1 85 ? 5.137 -2.268 -11.246 1.00 85.75 85 LEU A CA 1
ATOM 641 C C . LEU A 1 85 ? 3.634 -2.475 -11.101 1.00 85.75 85 LEU A C 1
ATOM 643 O O . LEU A 1 85 ? 2.859 -1.545 -11.312 1.00 85.75 85 LEU A O 1
ATOM 647 N N . ASP A 1 86 ? 3.242 -3.703 -10.808 1.00 85.12 86 ASP A N 1
ATOM 648 C CA . ASP A 1 86 ? 1.852 -4.121 -10.697 1.00 85.12 86 ASP A CA 1
ATOM 649 C C . ASP A 1 86 ? 1.700 -4.921 -9.404 1.00 85.12 86 ASP A C 1
ATOM 651 O O . ASP A 1 86 ? 2.428 -5.891 -9.184 1.00 85.12 86 ASP A O 1
ATOM 655 N N . LEU A 1 87 ? 0.798 -4.471 -8.533 1.00 86.44 87 LEU A N 1
ATOM 656 C CA . LEU A 1 87 ? 0.519 -5.099 -7.237 1.00 86.44 87 LEU A CA 1
ATOM 657 C C . LEU A 1 87 ? -0.577 -6.174 -7.347 1.00 86.44 87 LEU A C 1
ATOM 659 O O . LEU A 1 87 ? -1.036 -6.695 -6.333 1.00 86.44 87 LEU A O 1
ATOM 663 N N . GLY A 1 88 ? -1.024 -6.481 -8.567 1.00 87.19 88 GLY A N 1
ATOM 664 C CA . GLY A 1 88 ? -2.004 -7.521 -8.829 1.00 87.19 88 GLY A CA 1
ATOM 665 C C . GLY A 1 88 ? -3.408 -7.182 -8.333 1.00 87.19 88 GLY A C 1
ATOM 666 O O . GLY A 1 88 ? -3.745 -6.051 -7.981 1.00 87.19 88 GLY A O 1
ATOM 667 N N . HIS A 1 89 ? -4.270 -8.195 -8.346 1.00 88.75 89 HIS A N 1
ATOM 668 C CA . HIS A 1 89 ? -5.702 -8.053 -8.072 1.00 88.75 89 HIS A CA 1
ATOM 669 C C . HIS A 1 89 ? -6.078 -8.322 -6.608 1.00 88.75 89 HIS A C 1
ATOM 671 O O . HIS A 1 89 ? -7.222 -8.088 -6.225 1.00 88.75 89 HIS A O 1
ATOM 677 N N . VAL A 1 90 ? -5.137 -8.816 -5.800 1.00 91.25 90 VAL A N 1
ATOM 678 C CA . VAL A 1 90 ? -5.382 -9.184 -4.403 1.00 91.25 90 VAL A CA 1
ATOM 679 C C . VAL A 1 90 ? -5.117 -7.973 -3.501 1.00 91.25 90 VAL A C 1
ATOM 681 O O . VAL A 1 90 ? -3.960 -7.558 -3.382 1.00 91.25 90 VAL A O 1
ATOM 684 N N . PRO A 1 91 ? -6.152 -7.410 -2.849 1.00 88.56 91 PRO A N 1
ATOM 685 C CA . PRO A 1 91 ? -5.986 -6.276 -1.953 1.00 88.56 91 PRO A CA 1
ATOM 686 C C . PRO A 1 91 ? -5.254 -6.646 -0.664 1.00 88.56 91 PRO A C 1
ATOM 688 O O . PRO A 1 91 ? -5.344 -7.774 -0.173 1.00 88.56 91 PRO A O 1
ATOM 691 N N . PHE A 1 92 ? -4.593 -5.650 -0.077 1.00 88.75 92 PHE A N 1
ATOM 692 C CA . PHE A 1 92 ? -4.127 -5.708 1.307 1.00 88.75 92 PHE A CA 1
ATOM 693 C C . PHE A 1 92 ? -5.296 -5.935 2.269 1.00 88.75 92 PHE A C 1
ATOM 695 O O . PHE A 1 92 ? -6.406 -5.446 2.037 1.00 88.75 92 PHE A O 1
ATOM 702 N N . LYS A 1 93 ? -5.039 -6.636 3.372 1.00 88.56 93 LYS A N 1
ATOM 703 C CA . LYS A 1 93 ? -6.017 -6.842 4.441 1.00 88.56 93 LYS A CA 1
ATOM 704 C C . LYS A 1 93 ? -5.490 -6.272 5.745 1.00 88.56 93 LYS A C 1
ATOM 706 O O . LYS A 1 93 ? -4.314 -6.399 6.064 1.00 88.56 93 LYS A O 1
ATOM 711 N N . PHE A 1 94 ? -6.389 -5.686 6.515 1.00 87.44 94 PHE A N 1
ATOM 712 C CA . PHE A 1 94 ? -6.157 -5.303 7.891 1.00 87.44 94 PHE A CA 1
ATOM 713 C C . PHE A 1 94 ? -6.677 -6.405 8.808 1.00 87.44 94 PHE A C 1
ATOM 715 O O . PHE A 1 94 ? -7.878 -6.699 8.813 1.00 87.44 94 PHE A O 1
ATOM 722 N N . SER A 1 95 ? -5.773 -7.031 9.559 1.00 82.38 95 SER A N 1
ATOM 723 C CA . SER A 1 95 ? -6.112 -8.106 10.501 1.00 82.38 95 SER A CA 1
ATOM 724 C C . SER A 1 95 ? -6.415 -7.593 11.899 1.00 82.38 95 SER A C 1
ATOM 726 O O . SER A 1 95 ? -7.250 -8.168 12.593 1.00 82.38 95 SER A O 1
ATOM 728 N N . ASN A 1 96 ? -5.761 -6.508 12.307 1.00 82.50 96 ASN A N 1
ATOM 729 C CA . ASN A 1 96 ? -5.913 -5.936 13.632 1.00 82.50 96 ASN A CA 1
ATOM 730 C C . ASN A 1 96 ? -5.838 -4.411 13.570 1.00 82.50 96 ASN A C 1
ATOM 732 O O . ASN A 1 96 ? -4.970 -3.859 12.890 1.00 82.50 96 ASN A O 1
ATOM 736 N N . VAL A 1 97 ? -6.735 -3.749 14.295 1.00 83.12 97 VAL A N 1
ATOM 737 C CA . VAL A 1 97 ? -6.802 -2.290 14.390 1.00 83.12 97 VAL A CA 1
ATOM 738 C C . VAL A 1 97 ? -6.918 -1.891 15.848 1.00 83.12 97 VAL A C 1
ATOM 740 O O . VAL A 1 97 ? -7.890 -2.231 16.524 1.00 83.12 97 VAL A O 1
ATOM 743 N N . LYS A 1 98 ? -5.934 -1.133 16.329 1.00 83.56 98 LYS A N 1
ATOM 744 C CA . LYS A 1 98 ? -5.928 -0.568 17.675 1.00 83.56 98 LYS A CA 1
ATOM 745 C C . LYS A 1 98 ? -5.937 0.952 17.602 1.00 83.56 98 LYS A C 1
ATOM 747 O O . LYS A 1 98 ? -5.130 1.574 16.919 1.00 83.56 98 LYS A O 1
ATOM 752 N N . VAL A 1 99 ? -6.883 1.549 18.321 1.00 83.88 99 VAL A N 1
ATOM 753 C CA . VAL A 1 99 ? -7.035 3.000 18.417 1.00 83.88 99 VAL A CA 1
ATOM 754 C C . VAL A 1 99 ? -6.514 3.450 19.771 1.00 83.88 99 VAL A C 1
ATOM 756 O O . VAL A 1 99 ? -7.047 3.053 20.808 1.00 83.88 99 VAL A O 1
ATOM 759 N N . THR A 1 100 ? -5.504 4.311 19.765 1.00 86.38 100 THR A N 1
ATOM 760 C CA . THR A 1 100 ? -4.888 4.831 20.986 1.00 86.38 100 THR A CA 1
ATOM 761 C C . THR A 1 100 ? -5.015 6.349 21.007 1.00 86.38 100 THR A C 1
ATOM 763 O O . THR A 1 100 ? -4.627 7.034 20.063 1.00 86.38 100 THR A O 1
ATOM 766 N N . LYS A 1 101 ? -5.555 6.915 22.089 1.00 88.12 101 LYS A N 1
ATOM 767 C CA . LYS A 1 101 ? -5.510 8.369 22.294 1.00 88.12 101 LYS A CA 1
ATOM 768 C C . LYS A 1 101 ? -4.114 8.754 22.762 1.00 88.12 101 LYS A C 1
ATOM 770 O O . LYS A 1 101 ? -3.606 8.180 23.721 1.00 88.12 101 LYS A O 1
ATOM 775 N N . THR A 1 102 ? -3.499 9.721 22.098 1.00 86.94 102 THR A N 1
ATOM 776 C CA . THR A 1 102 ? -2.183 10.220 22.494 1.00 86.94 102 THR A CA 1
ATOM 777 C C . THR A 1 102 ? -2.321 11.232 23.628 1.00 86.94 102 THR A C 1
ATOM 779 O O . THR A 1 102 ? -3.353 11.888 23.777 1.00 86.94 102 THR A O 1
ATOM 782 N N . GLU A 1 103 ? -1.258 11.411 24.412 1.00 84.50 103 GLU A N 1
ATOM 783 C CA . GLU A 1 103 ? -1.223 12.355 25.543 1.00 84.50 103 GLU A CA 1
ATOM 784 C C . GLU A 1 103 ? -1.540 13.803 25.134 1.00 84.50 103 GLU A C 1
ATOM 786 O O . GLU A 1 103 ? -2.013 14.598 25.940 1.00 84.50 103 GLU A O 1
ATOM 791 N N . ARG A 1 104 ? -1.320 14.145 23.859 1.00 90.88 104 ARG A N 1
ATOM 792 C CA . ARG A 1 104 ? -1.607 15.470 23.286 1.00 90.88 104 ARG A CA 1
ATOM 793 C C . ARG A 1 104 ? -3.016 15.582 22.693 1.00 90.88 104 ARG A C 1
ATOM 795 O O . ARG A 1 104 ? -3.284 16.516 21.945 1.00 90.88 104 ARG A O 1
ATOM 802 N N . GLY A 1 105 ? -3.898 14.623 22.973 1.00 86.00 105 GLY A N 1
ATOM 803 C CA . GLY A 1 105 ? -5.265 14.591 22.447 1.00 86.00 105 GLY A CA 1
ATOM 804 C C . GLY A 1 105 ? -5.375 14.167 20.979 1.00 86.00 105 GLY A C 1
ATOM 805 O O . GLY A 1 105 ? -6.438 14.319 20.383 1.00 86.00 105 GLY A O 1
ATOM 806 N N . GLY A 1 106 ? -4.301 13.637 20.387 1.00 86.62 106 GLY A N 1
ATOM 807 C CA . GLY A 1 106 ? -4.331 13.052 19.048 1.00 86.62 106 GLY A CA 1
ATOM 808 C C . GLY A 1 106 ? -4.893 11.630 19.052 1.00 86.62 106 GLY A C 1
ATOM 809 O O . GLY A 1 106 ? -5.058 11.006 20.101 1.00 86.62 106 GLY A O 1
ATOM 810 N N . ILE A 1 107 ? -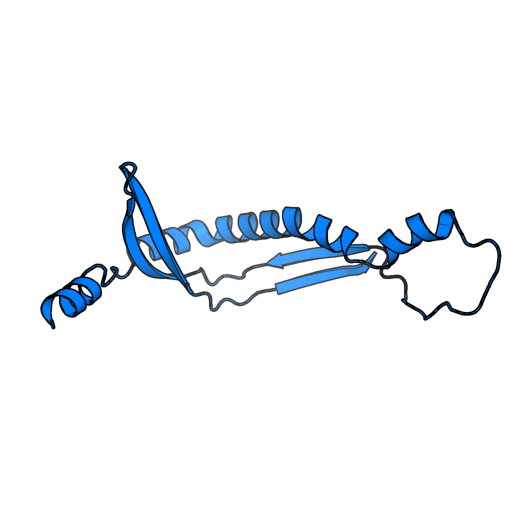5.155 11.102 17.860 1.00 87.88 107 ILE A N 1
ATOM 811 C CA . ILE A 1 107 ? -5.567 9.712 17.653 1.00 87.88 107 ILE A CA 1
ATOM 812 C C . ILE A 1 107 ? -4.428 9.000 16.926 1.00 87.88 107 ILE A C 1
ATOM 814 O O . ILE A 1 107 ? -4.016 9.435 15.853 1.00 87.88 107 ILE A O 1
ATOM 818 N N . ALA A 1 108 ? -3.917 7.930 17.522 1.00 86.00 108 ALA A N 1
ATOM 819 C CA . ALA A 1 108 ? -3.014 6.982 16.890 1.00 86.00 108 ALA A CA 1
ATOM 820 C C . ALA A 1 108 ? -3.812 5.747 16.460 1.00 86.00 108 ALA A C 1
ATOM 822 O O . ALA A 1 108 ? -4.670 5.260 17.202 1.00 86.00 108 ALA A O 1
ATOM 823 N N . LEU A 1 109 ? -3.538 5.275 15.250 1.00 86.62 109 LEU A N 1
ATOM 824 C CA . LEU A 1 109 ? -4.124 4.071 14.679 1.00 86.62 109 LEU A CA 1
ATOM 825 C C . LEU A 1 109 ? -2.990 3.093 14.402 1.00 86.62 109 LEU A C 1
ATOM 827 O O . LEU A 1 109 ? -2.182 3.323 13.504 1.00 86.62 109 LEU A O 1
ATOM 831 N N . ASP A 1 110 ? -2.950 2.019 15.176 1.00 88.19 110 ASP A N 1
ATOM 832 C CA . ASP A 1 110 ? -2.021 0.916 14.985 1.00 88.19 110 ASP A CA 1
ATOM 833 C C . ASP A 1 110 ? -2.732 -0.143 14.136 1.00 88.19 110 ASP A C 1
ATOM 835 O O . ASP A 1 110 ? -3.723 -0.742 14.566 1.00 88.19 110 ASP A O 1
ATOM 839 N N . LEU A 1 111 ? -2.265 -0.321 12.900 1.00 87.62 111 LEU A N 1
ATOM 840 C CA . LEU A 1 111 ? -2.878 -1.193 11.900 1.00 87.62 111 LEU A CA 1
ATOM 841 C C . LEU A 1 111 ? -1.906 -2.314 11.535 1.00 87.62 111 LEU A C 1
ATOM 843 O O . LEU A 1 111 ? -0.805 -2.045 11.053 1.00 87.62 111 LEU A O 1
ATOM 847 N N . ASN A 1 112 ? -2.335 -3.563 11.696 1.00 87.62 112 ASN A N 1
ATOM 848 C CA . ASN A 1 112 ? -1.624 -4.698 11.118 1.00 87.62 112 ASN A CA 1
ATOM 849 C C . ASN A 1 112 ? -2.065 -4.861 9.666 1.00 87.62 112 ASN A C 1
ATOM 851 O O . ASN A 1 112 ? -3.263 -4.970 9.403 1.00 87.62 112 ASN A O 1
ATOM 855 N N . VAL A 1 113 ? -1.103 -4.872 8.743 1.00 88.31 113 VAL A N 1
ATOM 856 C CA . VAL A 1 113 ? -1.344 -5.018 7.304 1.00 88.31 113 VAL A CA 1
ATOM 857 C C . VAL A 1 113 ? -0.750 -6.331 6.831 1.00 88.31 113 VAL A C 1
ATOM 859 O O . VAL A 1 113 ? 0.460 -6.526 6.918 1.00 88.31 113 VAL A O 1
ATOM 862 N N . ASP A 1 114 ? -1.601 -7.184 6.278 1.00 87.75 114 ASP A N 1
ATOM 863 C CA . ASP A 1 114 ? -1.222 -8.455 5.681 1.00 87.75 114 ASP A CA 1
ATOM 864 C C . ASP A 1 114 ? -1.426 -8.389 4.164 1.00 87.75 114 ASP A C 1
ATOM 866 O O . ASP A 1 114 ? -2.473 -7.951 3.668 1.00 87.75 114 ASP A O 1
ATOM 870 N N . TRP A 1 115 ? -0.415 -8.829 3.413 1.00 88.94 115 TRP A N 1
ATOM 871 C CA . TRP A 1 115 ? -0.476 -8.912 1.958 1.00 88.94 115 TRP A CA 1
ATOM 872 C C . TRP A 1 115 ? 0.040 -10.243 1.444 1.00 88.94 115 TRP A C 1
ATOM 874 O O . TRP A 1 115 ? 1.207 -10.579 1.622 1.00 88.94 115 TRP A O 1
ATOM 884 N N . GLU A 1 116 ? -0.824 -10.948 0.726 1.00 87.75 116 GLU A N 1
ATOM 885 C CA . GLU A 1 116 ? -0.501 -12.192 0.027 1.00 87.75 116 GLU A CA 1
ATOM 886 C C . GLU A 1 116 ? -0.918 -12.062 -1.443 1.00 87.75 116 GLU A C 1
ATOM 888 O O . GLU A 1 116 ? -1.709 -12.845 -1.965 1.00 87.75 116 GLU A O 1
ATOM 893 N N . GLY A 1 117 ? -0.465 -10.988 -2.092 1.00 84.50 117 GLY A N 1
ATOM 894 C CA . GLY A 1 117 ? -0.801 -10.701 -3.481 1.00 84.50 117 GLY A CA 1
ATOM 895 C C . GLY A 1 117 ? 0.245 -11.177 -4.478 1.00 84.50 117 GLY A C 1
ATOM 896 O O . GLY A 1 117 ? 1.443 -11.199 -4.202 1.00 84.50 117 GLY A O 1
ATOM 897 N N . GLU A 1 118 ? -0.226 -11.510 -5.677 1.00 86.69 118 GLU A N 1
ATOM 898 C CA . GLU A 1 118 ? 0.640 -11.663 -6.841 1.00 86.69 118 GLU A CA 1
ATOM 899 C C . GLU A 1 118 ? 1.141 -10.288 -7.278 1.00 86.69 118 GLU A C 1
ATOM 901 O O . GLU A 1 118 ? 0.351 -9.362 -7.456 1.00 86.69 118 GLU A O 1
ATOM 906 N N . TYR A 1 119 ? 2.447 -10.157 -7.482 1.00 88.25 119 TYR A N 1
ATOM 907 C CA . TYR A 1 119 ? 3.047 -8.914 -7.944 1.00 88.25 119 TYR A CA 1
ATOM 908 C C . TYR A 1 119 ? 3.930 -9.156 -9.164 1.00 88.25 119 TYR A C 1
ATOM 910 O O . TYR A 1 119 ? 4.571 -10.198 -9.306 1.00 88.25 119 TYR A O 1
ATOM 918 N N . LEU A 1 120 ? 3.992 -8.156 -10.040 1.00 87.50 120 LEU A N 1
ATOM 919 C CA . LEU A 1 120 ? 4.900 -8.135 -11.177 1.00 87.50 120 LEU A CA 1
ATOM 920 C C . LEU A 1 120 ? 5.756 -6.877 -11.097 1.00 87.50 120 LEU A C 1
ATOM 922 O O . LEU A 1 120 ? 5.270 -5.755 -11.246 1.00 87.50 120 LEU A O 1
ATOM 926 N N . VAL A 1 121 ? 7.054 -7.088 -10.909 1.00 87.62 121 VAL A N 1
ATOM 927 C CA . VAL A 1 121 ? 8.062 -6.035 -10.992 1.00 87.62 121 VAL A CA 1
ATOM 928 C C . VAL A 1 121 ? 8.912 -6.321 -12.216 1.00 87.62 121 VAL A C 1
ATOM 930 O O . VAL A 1 121 ? 9.558 -7.364 -12.298 1.00 87.62 121 VAL A O 1
ATOM 933 N N . HIS A 1 122 ? 8.908 -5.399 -13.170 1.00 84.88 122 HIS A N 1
ATOM 934 C CA . HIS A 1 122 ? 9.736 -5.489 -14.359 1.00 84.88 122 HIS A CA 1
ATOM 935 C C . HIS A 1 122 ? 10.659 -4.280 -14.451 1.00 84.88 122 HIS A C 1
ATOM 937 O O . HIS A 1 122 ? 10.208 -3.130 -14.418 1.00 84.88 122 HIS A O 1
ATOM 943 N N . PHE A 1 123 ? 11.949 -4.564 -14.588 1.00 82.31 123 PHE A N 1
ATOM 944 C CA . PHE A 1 123 ? 12.991 -3.567 -14.762 1.00 82.31 123 PHE A CA 1
ATOM 945 C C . PHE A 1 123 ? 13.508 -3.591 -16.194 1.00 82.31 123 PHE A C 1
ATOM 947 O O . PHE A 1 123 ? 13.643 -4.655 -16.798 1.00 82.31 123 PHE A O 1
ATOM 954 N N . THR A 1 124 ? 13.860 -2.420 -16.708 1.00 79.25 124 THR A N 1
ATOM 955 C CA . THR A 1 124 ? 14.612 -2.288 -17.956 1.00 79.25 124 THR A CA 1
ATOM 956 C C . THR A 1 124 ? 15.931 -1.596 -17.669 1.00 79.25 124 THR A C 1
ATOM 958 O O . THR A 1 124 ? 16.017 -0.735 -16.791 1.00 79.25 124 THR A O 1
ATOM 961 N N . ASN A 1 125 ? 16.955 -2.011 -18.407 1.00 68.69 125 ASN A N 1
ATOM 962 C CA . ASN A 1 125 ? 18.229 -1.325 -18.487 1.00 68.69 125 ASN A CA 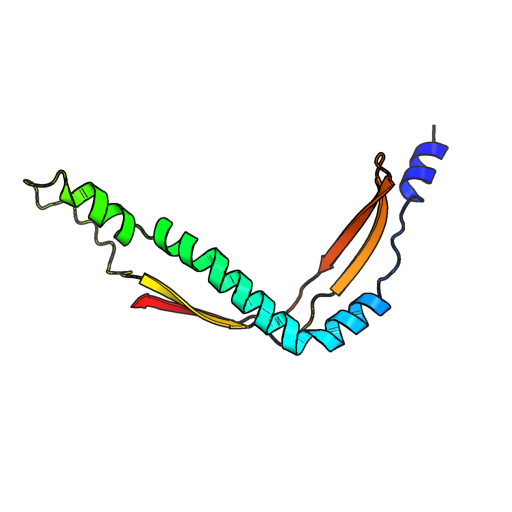1
ATOM 963 C C . ASN A 1 125 ? 18.326 -0.671 -19.866 1.00 68.69 125 ASN A C 1
ATOM 965 O O . ASN A 1 125 ? 18.267 -1.384 -20.871 1.00 68.69 125 ASN A O 1
ATOM 969 N N . GLU A 1 126 ? 18.454 0.650 -19.891 1.00 62.59 126 GLU A N 1
ATOM 970 C CA . GLU A 1 126 ? 18.714 1.451 -21.098 1.00 62.59 126 GLU A CA 1
ATOM 971 C C . GLU A 1 126 ? 20.165 1.934 -21.112 1.00 62.59 126 GLU A C 1
ATOM 973 O O . GLU A 1 126 ? 20.646 2.331 -20.026 1.00 62.59 126 GLU A O 1
#

Secondary structure (DSSP, 8-state):
-HHHHHHHHHTT-PPP-HHHHHHHHHHHHHHHHHHHHHHHHHHHHHHHHH-HHHHHHHHHTTT-SS-------------EEEEEEE--S---EEEEEEEEE-TTS-EEEEEEEE-----EEEEEE-

Radius of gyration: 23.99 Å; chains: 1; bounding box: 63×28×62 Å

pLDDT: mean 72.49, std 17.03, range [41.34, 91.31]

InterPro domains:
  IPR045050 Synaptotagmin, plant [PTHR10774] (15-118)